Protein AF-A0A412YUG4-F1 (afdb_monomer_lite)

InterPro domains:
  IPR007345 Polysaccharide pyruvyl transferase [PF04230] (18-78)

Secondary structure (DSSP, 8-state):
----PPEEEEP----S--HHHHHHHHHHHHHHHHTT-EEEE--B--HHHHHHHS--S--TTS-HHHHHHHHHHHHHH-TTHHHHHHHHHHHHHTS-B---BSSGGGS-S-S--

pLDDT: mean 73.97, std 13.52, range [43.38, 93.81]

Sequence (113 aa):
MENRKKKCGIVTFHSSHNYGSVLQAYAMVRVMQKMGLDAELIDFRHPRTTDMYEWRLWSTYKNWKWNLRELVLRGLFSFGKKREQVFSDFIENVLKKSKRVKDKNDIPDIYDT

Structure (mmCIF, N/CA/C/O backbone):
data_AF-A0A412YUG4-F1
#
_entry.id   AF-A0A412YUG4-F1
#
loop_
_atom_site.group_PDB
_atom_site.id
_atom_site.type_symbol
_atom_site.label_atom_id
_atom_site.label_alt_id
_atom_site.label_comp_id
_atom_site.label_asym_id
_atom_site.label_entity_id
_atom_site.label_seq_id
_atom_site.pdbx_PDB_ins_code
_atom_site.Cartn_x
_atom_site.Cartn_y
_atom_site.Cartn_z
_atom_site.occupancy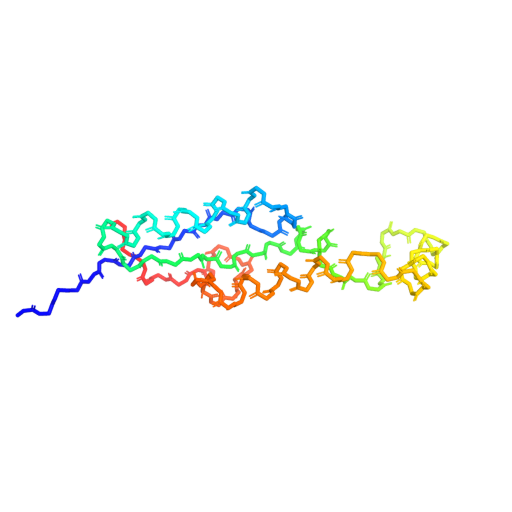
_atom_site.B_iso_or_equiv
_atom_site.auth_seq_id
_atom_site.auth_comp_id
_atom_site.auth_asym_id
_atom_site.auth_atom_id
_atom_site.pdbx_PDB_model_num
ATOM 1 N N . MET A 1 1 ? -11.250 -4.860 30.460 1.00 44.66 1 MET A N 1
ATOM 2 C CA . MET A 1 1 ? -12.044 -5.256 29.278 1.00 44.66 1 MET A CA 1
ATOM 3 C C . MET A 1 1 ? -11.141 -5.107 28.073 1.00 44.66 1 MET A C 1
ATOM 5 O O . MET A 1 1 ? -10.597 -4.029 27.873 1.00 44.66 1 MET A O 1
ATOM 9 N N . GLU A 1 2 ? -10.873 -6.196 27.365 1.00 55.16 2 GLU A N 1
ATOM 10 C CA . GLU A 1 2 ? -9.994 -6.185 26.197 1.00 55.16 2 GLU A CA 1
ATOM 11 C C . GLU A 1 2 ? -10.698 -5.407 25.075 1.00 55.16 2 GLU A C 1
ATOM 13 O O . GLU A 1 2 ? -11.793 -5.776 24.651 1.00 55.16 2 GLU A O 1
ATOM 18 N N . ASN A 1 3 ? -10.125 -4.276 24.655 1.00 60.94 3 ASN A N 1
ATOM 19 C CA . ASN A 1 3 ? -10.676 -3.461 23.574 1.00 60.94 3 ASN A CA 1
ATOM 20 C C . ASN A 1 3 ? -10.488 -4.228 22.258 1.00 60.94 3 ASN A C 1
ATOM 22 O O . ASN A 1 3 ? -9.464 -4.089 21.584 1.00 60.94 3 ASN A O 1
ATOM 26 N N . ARG A 1 4 ? -11.452 -5.087 21.914 1.00 76.44 4 ARG A N 1
ATOM 27 C CA . ARG A 1 4 ? -11.451 -5.822 20.649 1.00 76.44 4 ARG A CA 1
ATOM 28 C C . ARG A 1 4 ? -11.611 -4.812 19.515 1.00 76.44 4 ARG A C 1
ATOM 30 O O . ARG A 1 4 ? -12.705 -4.311 19.265 1.00 76.44 4 ARG A O 1
ATOM 37 N N . LYS A 1 5 ? -10.502 -4.487 18.849 1.00 81.50 5 LYS A N 1
ATOM 38 C CA . LYS A 1 5 ? -10.517 -3.644 17.651 1.00 81.50 5 LYS A CA 1
ATOM 39 C C . LYS A 1 5 ? -11.336 -4.335 16.566 1.00 81.50 5 LYS A C 1
ATOM 41 O O . LYS A 1 5 ? -11.136 -5.525 16.320 1.00 81.50 5 LYS A O 1
ATOM 46 N N . LYS A 1 6 ? -12.228 -3.583 15.919 1.00 89.38 6 LYS A N 1
ATOM 47 C CA . LYS A 1 6 ? -12.963 -4.077 14.752 1.00 89.38 6 LYS A CA 1
ATOM 48 C C . LYS A 1 6 ? -11.994 -4.354 13.605 1.00 89.38 6 LYS A C 1
ATOM 50 O O . LYS A 1 6 ? -11.132 -3.515 13.328 1.00 89.38 6 LYS A O 1
ATOM 55 N N . LYS A 1 7 ? -12.123 -5.507 12.956 1.00 91.19 7 LYS A N 1
ATOM 56 C CA . LYS A 1 7 ? -11.298 -5.913 11.815 1.00 91.19 7 LYS A CA 1
ATOM 57 C C . LYS A 1 7 ? -11.824 -5.288 10.532 1.00 91.19 7 LYS A C 1
ATOM 59 O O . LYS A 1 7 ? -13.007 -5.390 10.243 1.00 91.19 7 LYS A O 1
ATOM 64 N N . CYS A 1 8 ? -10.945 -4.681 9.742 1.00 90.06 8 CYS A N 1
ATOM 65 C CA . CYS A 1 8 ? -11.310 -3.998 8.501 1.00 90.06 8 CYS A CA 1
ATOM 66 C C . CYS A 1 8 ? -10.402 -4.449 7.348 1.00 90.06 8 CYS A C 1
ATOM 68 O O . CYS A 1 8 ? -9.187 -4.252 7.384 1.00 90.06 8 CYS A O 1
ATOM 70 N N . GLY A 1 9 ? -10.992 -5.056 6.320 1.00 89.25 9 GLY A N 1
ATOM 71 C CA . GLY A 1 9 ? -10.283 -5.479 5.116 1.00 89.25 9 GLY A CA 1
ATOM 72 C C . GLY A 1 9 ? -10.445 -4.448 4.005 1.00 89.25 9 GLY A C 1
ATOM 73 O O . GLY A 1 9 ? -11.561 -4.169 3.573 1.00 89.25 9 GLY A O 1
ATOM 74 N N . ILE A 1 10 ? -9.342 -3.878 3.521 1.00 88.06 10 ILE A N 1
ATOM 75 C CA . ILE A 1 10 ? -9.370 -2.891 2.434 1.00 88.06 10 ILE A CA 1
ATOM 76 C C . ILE A 1 10 ? -9.064 -3.595 1.111 1.00 88.06 10 ILE A C 1
ATOM 78 O O . ILE A 1 10 ? -7.993 -4.174 0.950 1.00 88.06 10 ILE A O 1
ATOM 82 N N . VAL A 1 11 ? -9.971 -3.504 0.136 1.00 85.38 11 VAL A N 1
ATOM 83 C CA . VAL A 1 11 ? -9.751 -4.007 -1.231 1.00 85.38 11 VAL A CA 1
ATOM 84 C C . VAL A 1 11 ? -9.467 -2.827 -2.159 1.00 85.38 11 VAL A C 1
ATOM 86 O O . VAL A 1 11 ? -10.302 -1.940 -2.316 1.00 85.38 11 VAL A O 1
ATOM 89 N N . THR A 1 12 ? -8.292 -2.803 -2.792 1.00 77.12 12 THR A N 1
ATOM 90 C CA . THR A 1 12 ? -7.957 -1.803 -3.821 1.00 77.12 12 THR A CA 1
ATOM 91 C C . THR A 1 12 ? -7.047 -2.377 -4.908 1.00 77.12 12 THR A C 1
ATOM 93 O O . THR A 1 12 ? -6.330 -3.360 -4.688 1.00 77.12 12 THR A O 1
ATOM 96 N N . PHE A 1 13 ? -7.049 -1.736 -6.080 1.00 66.06 13 PHE A N 1
ATOM 97 C CA . PHE A 1 13 ? -6.148 -2.023 -7.197 1.00 66.06 13 PHE A CA 1
ATOM 98 C C . PHE A 1 13 ? -4.712 -1.583 -6.872 1.00 66.06 13 PHE A C 1
ATOM 100 O O . PHE A 1 13 ? -4.207 -0.580 -7.373 1.00 66.06 13 PHE A O 1
ATOM 107 N N . HIS A 1 14 ? -4.039 -2.347 -6.019 1.00 65.31 14 HIS A N 1
ATOM 108 C CA . HIS A 1 14 ? -2.640 -2.130 -5.646 1.00 65.31 14 HIS A CA 1
ATOM 109 C C . HIS A 1 14 ? -1.657 -2.892 -6.557 1.00 65.31 14 HIS A C 1
ATOM 111 O O . HIS A 1 14 ? -0.467 -2.593 -6.547 1.00 65.31 14 HIS A O 1
ATOM 117 N N . SER A 1 15 ? -2.138 -3.857 -7.357 1.00 56.78 15 SER A N 1
ATOM 118 C CA . SER A 1 15 ? -1.297 -4.690 -8.236 1.00 56.78 15 SER A CA 1
ATOM 119 C C . SER A 1 15 ? -0.752 -3.945 -9.458 1.00 56.78 15 SER A C 1
ATOM 121 O O . SER A 1 15 ? 0.181 -4.412 -10.106 1.00 56.78 15 SER A O 1
ATOM 123 N N . SER A 1 16 ? -1.330 -2.794 -9.798 1.00 57.38 16 SER A N 1
ATOM 124 C CA . SER A 1 16 ? -0.757 -1.883 -10.782 1.00 57.38 16 SER A CA 1
ATOM 125 C C . SER A 1 16 ? 0.486 -1.271 -10.141 1.00 57.38 16 SER A C 1
ATOM 127 O O . SER A 1 16 ? 0.335 -0.469 -9.223 1.00 57.38 16 SER A O 1
ATOM 129 N N . HIS A 1 17 ? 1.689 -1.664 -10.575 1.00 60.16 17 HIS A N 1
ATOM 130 C CA . HIS A 1 17 ? 2.989 -1.176 -10.082 1.00 60.16 17 HIS A CA 1
ATOM 131 C C . HIS A 1 17 ? 3.172 0.350 -10.282 1.00 60.16 17 HIS A C 1
ATOM 133 O O . HIS A 1 17 ? 3.980 0.804 -11.092 1.00 60.16 17 HIS A O 1
ATOM 139 N N . ASN A 1 18 ? 2.397 1.154 -9.557 1.00 70.88 18 ASN A N 1
ATOM 140 C CA . ASN A 1 18 ? 2.361 2.607 -9.588 1.00 70.88 18 ASN A CA 1
ATOM 141 C C . ASN A 1 18 ? 2.560 3.134 -8.158 1.00 70.88 18 ASN A C 1
ATOM 143 O O . ASN A 1 18 ? 1.924 2.674 -7.212 1.00 70.88 18 ASN A O 1
ATOM 147 N N . TYR A 1 19 ? 3.438 4.128 -8.008 1.00 70.00 19 TYR A N 1
ATOM 148 C CA . TYR A 1 19 ? 3.691 4.802 -6.735 1.00 70.00 19 TYR A CA 1
ATOM 149 C C . TYR A 1 19 ? 2.408 5.345 -6.098 1.00 70.00 19 TYR A C 1
ATOM 151 O O . TYR A 1 19 ? 2.219 5.204 -4.893 1.00 70.00 19 TYR A O 1
ATOM 159 N N . GLY A 1 20 ? 1.512 5.923 -6.903 1.00 77.56 20 GLY A N 1
ATOM 160 C CA . GLY A 1 20 ? 0.280 6.535 -6.408 1.00 77.56 20 GLY A CA 1
ATOM 161 C C . GLY A 1 20 ? -0.668 5.527 -5.760 1.00 77.56 20 GLY A C 1
ATOM 162 O O . GLY A 1 20 ? -1.123 5.753 -4.642 1.00 77.56 20 GLY A O 1
ATOM 163 N N . SER A 1 21 ? -0.920 4.388 -6.413 1.00 80.25 21 SER A N 1
ATOM 164 C CA . SER A 1 21 ? -1.841 3.363 -5.901 1.00 80.25 21 SER A CA 1
ATOM 165 C C . SER A 1 21 ? -1.310 2.692 -4.635 1.00 80.25 21 SER A C 1
ATOM 167 O O . SER A 1 21 ? -2.067 2.497 -3.685 1.00 80.25 21 SER A O 1
ATOM 169 N N . VAL A 1 22 ? -0.008 2.389 -4.585 1.00 79.94 22 VAL A N 1
ATOM 170 C CA . VAL A 1 22 ? 0.630 1.776 -3.409 1.00 79.94 22 VAL A CA 1
ATOM 171 C C . VAL A 1 22 ? 0.618 2.735 -2.216 1.00 79.94 22 VAL A C 1
ATOM 173 O O . VAL A 1 22 ? 0.240 2.337 -1.113 1.00 79.94 22 VAL A O 1
ATOM 176 N N . LEU A 1 23 ? 0.968 4.010 -2.423 1.00 85.38 23 LEU A N 1
ATOM 177 C CA . LEU A 1 23 ? 0.940 5.017 -1.358 1.00 85.38 23 LEU A CA 1
ATOM 178 C C . LEU A 1 23 ? -0.484 5.317 -0.884 1.00 85.38 23 LEU A C 1
ATOM 180 O O . LEU A 1 23 ? -0.697 5.469 0.316 1.00 85.38 23 LEU A O 1
ATOM 184 N N . GLN A 1 24 ? -1.464 5.350 -1.790 1.00 86.38 24 GLN A N 1
ATOM 185 C CA . GLN A 1 24 ? -2.871 5.517 -1.432 1.00 86.38 24 GLN A CA 1
ATOM 186 C C . GLN A 1 24 ? -3.376 4.340 -0.586 1.00 86.38 24 GLN A C 1
ATOM 188 O O . GLN A 1 24 ? -4.023 4.558 0.437 1.00 86.38 24 GLN A O 1
ATOM 193 N N . ALA A 1 25 ? -3.050 3.103 -0.974 1.00 87.50 25 ALA A N 1
ATOM 194 C CA . ALA A 1 25 ? -3.400 1.907 -0.211 1.00 87.50 25 ALA A CA 1
ATOM 195 C C . ALA A 1 25 ? -2.781 1.939 1.195 1.00 87.50 25 ALA A C 1
ATOM 197 O O . ALA A 1 25 ? -3.467 1.711 2.191 1.00 87.50 25 ALA A O 1
ATOM 198 N N . TYR A 1 26 ? -1.500 2.304 1.279 1.00 88.25 26 TYR A N 1
ATOM 199 C CA . TYR A 1 26 ? -0.795 2.478 2.545 1.00 88.25 26 TYR A CA 1
ATOM 200 C C . TYR A 1 26 ? -1.430 3.562 3.424 1.00 88.25 26 TYR A C 1
ATOM 202 O O . TYR A 1 26 ? -1.702 3.323 4.602 1.00 88.25 26 TYR A O 1
ATOM 210 N N . ALA A 1 27 ? -1.702 4.740 2.859 1.00 90.50 27 ALA A N 1
ATOM 211 C CA . ALA A 1 27 ? -2.331 5.841 3.575 1.00 90.50 27 ALA A CA 1
ATOM 212 C C . ALA A 1 27 ? -3.706 5.435 4.119 1.00 90.50 27 ALA A C 1
ATOM 214 O O . ALA A 1 27 ? -3.996 5.703 5.283 1.00 90.50 27 ALA A O 1
ATOM 215 N N . MET A 1 28 ? -4.507 4.720 3.323 1.00 91.31 28 MET A N 1
ATOM 216 C CA . MET A 1 28 ? -5.822 4.230 3.738 1.00 91.31 28 MET A CA 1
ATOM 217 C C . MET A 1 28 ? -5.724 3.302 4.954 1.00 91.31 28 MET A C 1
ATOM 219 O O . MET A 1 28 ? -6.379 3.544 5.966 1.00 91.31 28 MET A O 1
ATOM 223 N N . VAL A 1 29 ? -4.850 2.288 4.897 1.00 91.25 29 VAL A N 1
ATOM 224 C CA . VAL A 1 29 ? -4.620 1.364 6.022 1.00 91.25 29 VAL A CA 1
ATOM 225 C C . VAL A 1 29 ? -4.196 2.137 7.273 1.00 91.25 29 VAL A C 1
ATOM 227 O O . VAL A 1 29 ? -4.732 1.910 8.357 1.00 91.25 29 VAL A O 1
ATOM 230 N N . ARG A 1 30 ? -3.274 3.097 7.137 1.00 92.25 30 ARG A N 1
ATOM 231 C CA . ARG A 1 30 ? -2.792 3.906 8.266 1.00 92.25 30 ARG A CA 1
ATOM 232 C C . ARG A 1 30 ? -3.872 4.787 8.876 1.00 92.25 30 ARG A C 1
ATOM 234 O O . ARG A 1 30 ? -3.924 4.899 10.099 1.00 92.25 30 ARG A O 1
ATOM 241 N N . VAL A 1 31 ? -4.711 5.418 8.059 1.00 93.81 31 VAL A N 1
ATOM 242 C CA . VAL A 1 31 ? -5.821 6.247 8.546 1.00 93.81 31 VAL A CA 1
ATOM 243 C C . VAL A 1 31 ? -6.812 5.384 9.326 1.00 93.81 31 VAL A C 1
ATOM 245 O O . VAL A 1 31 ? -7.125 5.718 10.464 1.00 93.81 31 VAL A O 1
ATOM 248 N N . MET A 1 32 ? -7.204 4.225 8.792 1.00 91.69 32 MET A N 1
ATOM 249 C CA . MET A 1 32 ? -8.127 3.310 9.476 1.00 91.69 32 MET A CA 1
ATOM 250 C C . MET A 1 32 ? -7.550 2.771 10.794 1.00 91.69 32 MET A C 1
ATOM 252 O O . MET A 1 32 ? -8.244 2.726 11.810 1.00 91.69 32 MET A O 1
ATOM 256 N N . GLN A 1 33 ? -6.253 2.451 10.826 1.00 91.25 33 GLN A N 1
ATOM 257 C CA . GLN A 1 33 ? -5.560 2.067 12.061 1.00 91.25 33 GLN A CA 1
ATOM 258 C C . GLN A 1 33 ? -5.551 3.194 13.104 1.00 91.25 33 GLN A C 1
ATOM 260 O O . GLN A 1 33 ? -5.766 2.936 14.290 1.00 91.25 33 GLN A O 1
ATOM 265 N N . LYS A 1 34 ? -5.337 4.449 12.679 1.00 91.94 34 LYS A N 1
ATOM 266 C CA . LYS A 1 34 ? -5.416 5.630 13.558 1.00 91.94 34 LYS A CA 1
ATOM 267 C C . LYS A 1 34 ? -6.828 5.875 14.090 1.00 91.94 34 LYS A C 1
ATOM 269 O O . LYS A 1 34 ? -6.966 6.389 15.192 1.00 91.94 34 LYS A O 1
ATOM 274 N N . MET A 1 35 ? -7.854 5.467 13.347 1.00 92.12 35 MET A N 1
ATOM 275 C CA . MET A 1 35 ? -9.254 5.498 13.786 1.00 92.12 35 MET A CA 1
ATOM 276 C C . MET A 1 35 ? -9.611 4.356 14.756 1.00 92.12 35 MET A C 1
ATOM 278 O O . MET A 1 35 ? -10.752 4.263 15.195 1.00 92.12 35 MET A O 1
ATOM 282 N N . GLY A 1 36 ? -8.650 3.497 15.121 1.00 90.81 36 GLY A N 1
ATOM 283 C CA . GLY A 1 36 ? -8.833 2.435 16.115 1.00 90.81 36 GLY A CA 1
ATOM 284 C C . GLY A 1 36 ? -9.207 1.067 15.540 1.00 90.81 36 GLY A C 1
ATOM 285 O O . GLY A 1 36 ? -9.443 0.139 16.313 1.00 90.81 36 GLY A O 1
ATOM 286 N N . LEU A 1 37 ? -9.222 0.912 14.213 1.00 91.19 37 LEU A N 1
ATOM 287 C CA . LEU A 1 37 ? -9.526 -0.355 13.543 1.00 91.19 37 LEU A CA 1
ATOM 288 C C . LEU A 1 37 ? -8.283 -1.253 13.441 1.00 91.19 37 LEU A C 1
ATOM 290 O O . LEU A 1 37 ? -7.151 -0.778 13.323 1.00 91.19 37 LEU A O 1
ATOM 294 N N . ASP A 1 38 ? -8.489 -2.568 13.437 1.00 91.50 38 ASP A N 1
ATOM 295 C CA . ASP A 1 38 ? -7.492 -3.530 12.968 1.00 91.50 38 ASP A CA 1
ATOM 296 C C . ASP A 1 38 ? -7.617 -3.661 11.446 1.00 91.50 38 ASP A C 1
ATOM 298 O O . ASP A 1 38 ? -8.283 -4.557 10.928 1.00 91.50 38 ASP A O 1
ATOM 302 N N . ALA A 1 39 ? -7.047 -2.681 10.739 1.00 91.56 39 ALA A N 1
ATOM 303 C CA . ALA A 1 39 ? -7.111 -2.607 9.287 1.00 91.56 39 ALA A CA 1
ATOM 304 C C . ALA A 1 39 ? -5.882 -3.227 8.608 1.00 91.56 39 ALA A C 1
ATOM 306 O O . ALA A 1 39 ? -4.737 -2.991 9.020 1.00 91.56 39 ALA A O 1
ATOM 307 N N . GLU A 1 40 ? -6.131 -3.956 7.524 1.00 91.19 40 GLU A N 1
ATOM 308 C CA . GLU A 1 40 ? -5.121 -4.529 6.634 1.00 91.19 40 GLU A CA 1
ATOM 309 C C . GLU A 1 40 ? -5.569 -4.468 5.169 1.00 91.19 40 GLU A C 1
ATOM 311 O O . GLU A 1 40 ? -6.758 -4.357 4.859 1.00 91.19 40 GLU A O 1
ATOM 316 N N . LEU A 1 41 ? -4.602 -4.517 4.254 1.00 89.62 41 LEU A N 1
ATOM 317 C CA . LEU A 1 41 ? -4.877 -4.571 2.823 1.00 89.62 41 LEU A CA 1
ATOM 318 C C . LEU A 1 41 ? -5.135 -6.016 2.376 1.00 89.62 41 LEU A C 1
ATOM 320 O O . LEU A 1 41 ? -4.311 -6.893 2.620 1.00 89.62 41 LEU A O 1
ATOM 324 N N . ILE A 1 42 ? -6.220 -6.261 1.647 1.00 87.81 42 ILE A N 1
ATOM 325 C CA . ILE A 1 42 ? -6.471 -7.559 1.022 1.00 87.81 42 ILE A CA 1
ATOM 326 C C . ILE A 1 42 ? -5.659 -7.652 -0.278 1.00 87.81 42 ILE A C 1
ATOM 328 O O . ILE A 1 42 ? -5.890 -6.883 -1.217 1.00 87.81 42 ILE A O 1
ATOM 332 N N . ASP A 1 43 ? -4.719 -8.604 -0.350 1.00 82.88 43 ASP A N 1
ATOM 333 C CA . ASP A 1 43 ? -3.893 -8.877 -1.544 1.00 82.88 43 ASP A CA 1
ATOM 334 C C . ASP A 1 43 ? -4.712 -9.639 -2.605 1.00 82.88 43 ASP A C 1
ATOM 336 O O . ASP A 1 43 ? -4.467 -10.808 -2.919 1.00 82.88 43 ASP A O 1
ATOM 340 N N . PHE A 1 44 ? -5.753 -8.977 -3.115 1.00 80.56 44 PHE A N 1
ATOM 341 C CA . PHE A 1 44 ? -6.605 -9.487 -4.181 1.00 80.56 44 PHE A CA 1
ATOM 342 C C . PHE A 1 44 ? -5.936 -9.276 -5.543 1.00 80.56 44 PHE A C 1
ATOM 344 O O . PHE A 1 44 ? -5.739 -8.140 -5.986 1.00 80.56 44 PHE A O 1
ATOM 351 N N . ARG A 1 45 ? -5.613 -10.376 -6.2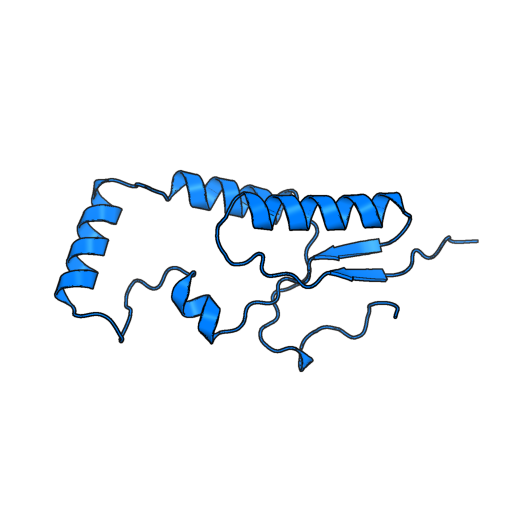32 1.00 75.19 45 ARG A N 1
ATOM 352 C CA . ARG A 1 45 ? -5.025 -10.360 -7.579 1.00 75.19 45 ARG A CA 1
ATOM 353 C C . ARG A 1 45 ? -5.852 -11.222 -8.516 1.00 75.19 45 ARG A C 1
ATOM 355 O O . ARG A 1 45 ? -5.770 -12.448 -8.491 1.00 75.19 45 ARG A O 1
ATOM 362 N N . HIS A 1 46 ? -6.628 -10.567 -9.374 1.00 68.81 46 HIS A N 1
ATOM 363 C CA . HIS A 1 46 ? -7.415 -11.273 -10.374 1.00 68.81 46 HIS A CA 1
ATOM 364 C C . HIS A 1 46 ? -6.481 -11.879 -11.440 1.00 68.81 46 HIS A C 1
ATOM 366 O O . HIS A 1 46 ? -5.737 -11.131 -12.071 1.00 68.81 46 HIS A O 1
ATOM 372 N N . PRO A 1 47 ? -6.565 -13.187 -11.755 1.00 64.94 47 PRO A N 1
ATOM 373 C CA . PRO A 1 47 ? -5.679 -13.841 -12.727 1.00 64.94 47 PRO A CA 1
ATOM 374 C C . PRO A 1 47 ? -5.561 -13.139 -14.093 1.00 64.94 47 PRO A C 1
ATOM 376 O O . PRO A 1 47 ? -4.477 -13.107 -14.666 1.00 64.94 47 PRO A O 1
ATOM 379 N N . ARG A 1 48 ? -6.637 -12.508 -14.593 1.00 60.19 48 ARG A N 1
ATOM 380 C CA . ARG A 1 48 ? -6.619 -11.766 -15.868 1.00 60.19 48 ARG A CA 1
ATOM 381 C C . ARG A 1 48 ? -5.759 -10.502 -15.825 1.00 60.19 48 ARG A C 1
ATOM 383 O O . ARG A 1 48 ? -5.192 -10.127 -16.843 1.00 60.19 48 ARG A O 1
ATOM 390 N N . THR A 1 49 ? -5.674 -9.832 -14.676 1.00 58.69 49 THR A N 1
ATOM 391 C CA . THR A 1 49 ? -4.808 -8.658 -14.503 1.00 58.69 49 THR A CA 1
ATOM 392 C C . THR A 1 49 ? -3.409 -9.076 -14.068 1.00 58.69 49 THR A C 1
ATOM 394 O O . THR A 1 49 ? -2.435 -8.457 -14.482 1.00 58.69 49 THR A O 1
ATOM 397 N N . THR A 1 50 ? -3.285 -10.166 -13.308 1.00 58.09 50 THR A N 1
ATOM 398 C CA . THR A 1 50 ? -2.000 -10.729 -12.880 1.00 58.09 50 THR A CA 1
ATOM 399 C C . THR A 1 50 ? -1.095 -11.069 -14.063 1.00 58.09 50 THR A C 1
ATOM 401 O O . THR A 1 50 ? 0.062 -10.675 -14.048 1.00 58.09 50 THR A O 1
ATOM 404 N N . ASP A 1 51 ? -1.619 -11.683 -15.127 1.00 55.53 51 ASP A N 1
ATOM 405 C CA . ASP A 1 51 ? -0.832 -11.994 -16.335 1.00 55.53 51 ASP A CA 1
ATOM 406 C C . ASP A 1 51 ? -0.291 -10.753 -17.071 1.00 55.53 51 ASP A C 1
ATOM 408 O O . ASP A 1 51 ? 0.649 -10.856 -17.859 1.00 55.53 51 ASP A O 1
ATOM 412 N N . MET A 1 52 ? -0.870 -9.575 -16.821 1.00 53.97 52 MET A N 1
ATOM 413 C CA . MET A 1 52 ? -0.453 -8.314 -17.437 1.00 53.97 52 MET A CA 1
ATOM 414 C C . MET A 1 52 ? 0.644 -7.591 -16.638 1.00 53.97 52 MET A C 1
ATOM 416 O O . MET A 1 52 ? 1.381 -6.790 -17.213 1.00 53.97 52 MET A O 1
ATOM 420 N N . TYR A 1 53 ? 0.750 -7.865 -15.331 1.00 53.41 53 TYR A N 1
ATOM 421 C CA . TYR A 1 53 ? 1.648 -7.160 -14.406 1.00 53.41 53 TYR A CA 1
ATOM 422 C C . TYR A 1 53 ? 2.712 -8.058 -13.756 1.00 53.41 53 TYR A C 1
ATOM 424 O O . TYR A 1 53 ? 3.762 -7.549 -13.376 1.00 53.41 53 TYR A O 1
ATOM 432 N N . GLU A 1 54 ? 2.493 -9.372 -13.643 1.00 56.19 54 GLU A N 1
ATOM 433 C CA . GLU A 1 54 ? 3.483 -10.314 -13.113 1.00 56.19 54 GLU A CA 1
ATOM 434 C C . GLU A 1 54 ? 4.417 -10.840 -14.213 1.00 56.19 54 GLU A C 1
ATOM 436 O O . GLU A 1 54 ? 4.031 -11.087 -15.356 1.00 56.19 54 GLU A O 1
ATOM 441 N N . TRP A 1 55 ? 5.686 -11.006 -13.842 1.00 43.38 55 TRP A N 1
ATOM 442 C CA . TRP A 1 55 ? 6.769 -11.528 -14.670 1.00 43.38 55 TRP A CA 1
ATOM 443 C C . TRP A 1 55 ? 6.421 -12.904 -15.257 1.00 43.38 55 TRP A C 1
ATOM 445 O O . TRP A 1 55 ? 6.583 -13.938 -14.609 1.00 43.38 55 TRP A O 1
ATOM 455 N N . ARG A 1 56 ? 5.997 -12.943 -16.522 1.00 51.44 56 ARG A N 1
ATOM 456 C CA . ARG A 1 56 ? 6.008 -14.165 -17.331 1.00 51.44 56 ARG A CA 1
ATOM 457 C C . ARG A 1 56 ? 7.092 -14.032 -18.391 1.00 51.44 56 ARG A C 1
ATOM 459 O O . ARG A 1 56 ? 6.989 -13.209 -19.293 1.00 51.44 56 ARG A O 1
ATOM 466 N N . LEU A 1 57 ? 8.120 -14.882 -18.293 1.00 46.34 57 LEU A N 1
ATOM 467 C CA . LEU A 1 57 ? 9.177 -15.031 -19.311 1.00 46.34 57 LEU A CA 1
ATOM 468 C C . LEU A 1 57 ? 8.602 -15.336 -20.705 1.00 46.34 57 LEU A C 1
ATOM 470 O O . LEU A 1 57 ? 9.249 -15.085 -21.716 1.00 46.34 57 LEU A O 1
ATOM 474 N N . TRP A 1 58 ? 7.386 -15.880 -20.740 1.00 45.12 58 TRP A N 1
ATOM 475 C CA . TRP A 1 58 ? 6.690 -16.297 -21.941 1.00 45.12 58 TRP A CA 1
ATOM 476 C C . TRP A 1 58 ? 5.242 -15.822 -21.869 1.00 45.12 58 TRP A C 1
ATOM 478 O O . TRP A 1 58 ? 4.429 -16.366 -21.124 1.00 45.12 58 TRP A O 1
ATOM 488 N N . SER A 1 59 ? 4.925 -14.794 -22.652 1.00 48.62 59 SER A N 1
ATOM 489 C CA . SER A 1 59 ? 3.546 -14.483 -23.008 1.00 48.62 59 SER A CA 1
ATOM 490 C C . SER A 1 59 ? 3.206 -15.282 -24.261 1.00 48.62 59 SER A C 1
ATOM 492 O O . SER A 1 59 ? 3.806 -15.064 -25.313 1.00 48.62 59 SER A O 1
ATOM 494 N N . THR A 1 60 ? 2.241 -16.196 -24.164 1.00 50.03 60 THR A N 1
ATOM 495 C CA . THR A 1 60 ? 1.670 -16.918 -25.318 1.00 50.03 60 THR A CA 1
ATOM 496 C C . THR A 1 60 ? 0.912 -16.000 -26.279 1.00 50.03 60 THR A C 1
ATOM 498 O O . THR A 1 60 ? 0.568 -16.415 -27.379 1.00 50.03 60 THR A O 1
ATOM 501 N N . TYR A 1 61 ? 0.681 -14.745 -25.884 1.00 52.12 61 TYR A N 1
ATOM 502 C CA . TYR A 1 61 ? -0.058 -13.746 -26.651 1.00 52.12 61 TYR A CA 1
ATOM 503 C C . TYR A 1 61 ? 0.842 -12.809 -27.473 1.00 52.12 61 TYR A C 1
ATOM 505 O O . TYR A 1 61 ? 0.345 -12.039 -28.293 1.00 52.12 61 TYR A O 1
ATOM 513 N N . LYS A 1 62 ? 2.166 -12.840 -27.260 1.00 55.78 62 LYS A N 1
ATOM 514 C CA . LYS A 1 62 ? 3.128 -11.973 -27.956 1.00 55.78 62 LYS A CA 1
ATOM 515 C C . LYS A 1 62 ? 3.999 -12.772 -28.923 1.00 55.78 62 LYS A C 1
ATOM 517 O O . LYS A 1 62 ? 4.501 -13.845 -28.602 1.00 55.78 62 LYS A O 1
ATOM 522 N N . ASN A 1 63 ? 4.227 -12.198 -30.106 1.00 67.25 63 ASN A N 1
ATOM 523 C CA . ASN A 1 63 ? 5.129 -12.729 -31.131 1.00 67.25 63 ASN A CA 1
ATOM 524 C C . ASN A 1 63 ? 6.525 -13.030 -30.550 1.00 67.25 63 ASN A C 1
ATOM 526 O O . ASN A 1 63 ? 7.105 -12.187 -29.869 1.00 67.25 63 ASN A O 1
ATOM 530 N N . TRP A 1 64 ? 7.108 -14.187 -30.879 1.00 68.69 64 TRP A N 1
ATOM 531 C CA . TRP A 1 64 ? 8.367 -14.673 -30.283 1.00 68.69 64 TRP A CA 1
ATOM 532 C C . TRP A 1 64 ? 9.547 -13.685 -30.398 1.00 68.69 64 TRP A C 1
ATOM 534 O O . TRP A 1 64 ? 10.362 -13.573 -29.483 1.00 68.69 64 TRP A O 1
ATOM 544 N N . LYS A 1 65 ? 9.591 -12.891 -31.481 1.00 73.12 65 LYS A N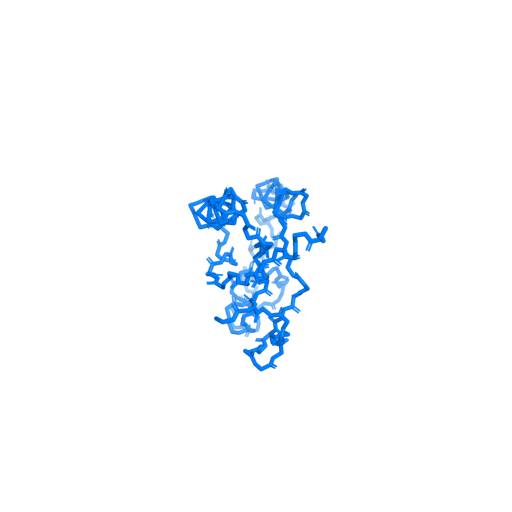 1
ATOM 545 C CA . LYS A 1 65 ? 10.582 -11.819 -31.687 1.00 73.12 65 LYS A CA 1
ATOM 546 C C . LYS A 1 65 ? 10.506 -10.724 -30.610 1.00 73.12 65 LYS A C 1
ATOM 548 O O . LYS A 1 65 ? 11.531 -10.152 -30.249 1.00 73.12 65 LYS A O 1
ATOM 553 N N . TRP A 1 66 ? 9.315 -10.442 -30.075 1.00 67.56 66 TRP A N 1
ATOM 554 C CA . TRP A 1 66 ? 9.128 -9.497 -28.970 1.00 67.56 66 TRP A CA 1
ATOM 555 C C . TRP A 1 66 ? 9.590 -10.075 -27.635 1.00 67.56 66 TRP A C 1
ATOM 557 O O . TRP A 1 66 ? 10.245 -9.359 -26.882 1.00 67.56 66 TRP A O 1
ATOM 567 N N . ASN A 1 67 ? 9.340 -11.365 -27.384 1.00 66.31 67 ASN A N 1
ATOM 568 C CA . ASN A 1 67 ? 9.845 -12.044 -26.186 1.00 66.31 67 ASN A CA 1
ATOM 569 C C . ASN A 1 67 ? 11.385 -12.041 -26.167 1.00 66.31 67 ASN A C 1
ATOM 571 O O . ASN A 1 67 ? 11.988 -11.732 -25.142 1.00 66.31 67 ASN A O 1
ATOM 575 N N . LEU A 1 68 ? 12.029 -12.284 -27.316 1.00 71.88 68 LEU A N 1
ATOM 576 C CA . LEU A 1 68 ? 13.490 -12.246 -27.432 1.00 71.88 68 LEU A CA 1
ATOM 577 C C . LEU A 1 68 ? 14.053 -10.829 -27.220 1.00 71.88 68 LEU A C 1
ATOM 579 O O . LEU A 1 68 ? 15.033 -10.651 -26.499 1.00 71.88 68 LEU A O 1
ATOM 583 N N . ARG A 1 69 ? 13.409 -9.804 -27.794 1.00 71.31 69 ARG A N 1
ATOM 584 C CA . ARG A 1 69 ? 13.807 -8.400 -27.602 1.00 71.31 69 ARG A CA 1
ATOM 585 C C . ARG A 1 69 ? 13.652 -7.949 -26.146 1.00 71.31 69 ARG A C 1
ATOM 587 O O . ARG A 1 69 ? 14.542 -7.270 -25.641 1.00 71.31 69 ARG A O 1
ATOM 594 N N . GLU A 1 70 ? 12.566 -8.321 -25.464 1.00 66.75 70 GLU A N 1
ATOM 595 C CA . GLU A 1 70 ? 12.401 -8.036 -24.029 1.00 66.75 70 GLU A CA 1
ATOM 596 C C . GLU A 1 70 ? 13.455 -8.752 -23.184 1.00 66.75 70 GLU A C 1
ATOM 598 O O . GLU A 1 70 ? 13.994 -8.143 -22.263 1.00 66.75 70 GLU A O 1
ATOM 603 N N . LEU A 1 71 ? 13.797 -9.999 -23.514 1.00 70.69 71 LEU A N 1
ATOM 604 C CA . LEU A 1 71 ? 14.817 -10.762 -22.796 1.00 70.69 71 LEU A CA 1
ATOM 605 C C . LEU A 1 71 ? 16.208 -10.126 -22.934 1.00 70.69 71 LEU A C 1
ATOM 607 O O . LEU A 1 71 ? 16.921 -10.003 -21.941 1.00 70.69 71 LEU A O 1
ATOM 611 N N . VAL A 1 72 ? 16.561 -9.636 -24.126 1.00 72.12 72 VAL A N 1
ATOM 612 C CA . VAL A 1 72 ? 17.829 -8.930 -24.381 1.00 72.12 72 VAL A CA 1
ATOM 613 C C . VAL A 1 72 ? 17.856 -7.558 -23.698 1.00 72.12 72 VAL A C 1
ATOM 615 O O . VAL A 1 72 ? 18.802 -7.257 -22.974 1.00 72.12 72 VAL A O 1
ATOM 618 N N . LEU A 1 73 ? 16.810 -6.738 -23.858 1.00 65.38 73 LEU A N 1
ATOM 619 C CA . LEU A 1 73 ? 16.739 -5.404 -23.242 1.00 65.38 73 LEU A CA 1
ATOM 620 C C . LEU A 1 73 ? 16.735 -5.473 -21.708 1.00 65.38 73 LEU A C 1
ATOM 622 O O . LEU A 1 73 ? 17.421 -4.692 -21.052 1.00 65.38 73 LEU A O 1
ATOM 626 N N . ARG A 1 74 ? 15.988 -6.415 -21.121 1.00 62.41 74 ARG A N 1
ATOM 627 C CA . ARG A 1 74 ? 15.893 -6.568 -19.661 1.00 62.41 74 ARG A CA 1
ATOM 628 C C . ARG A 1 74 ? 17.083 -7.331 -19.071 1.00 62.41 74 ARG A C 1
ATOM 630 O O . ARG A 1 74 ? 17.467 -7.042 -17.940 1.00 62.41 74 ARG A O 1
ATOM 637 N N . GLY A 1 75 ? 17.665 -8.276 -19.813 1.00 64.88 75 GLY A N 1
ATOM 638 C CA . GLY A 1 75 ? 18.829 -9.064 -19.396 1.00 64.88 75 GLY A CA 1
ATOM 639 C C . GLY A 1 75 ? 20.135 -8.271 -19.414 1.00 64.88 75 GLY A C 1
ATOM 640 O O . GLY A 1 75 ? 20.909 -8.375 -18.468 1.00 64.88 75 GLY A O 1
ATOM 641 N N . LEU A 1 76 ? 20.352 -7.438 -20.440 1.00 60.38 76 LEU A N 1
ATOM 642 C CA . LEU A 1 76 ? 21.571 -6.630 -20.559 1.00 60.38 76 LEU A CA 1
ATOM 643 C C . LEU A 1 76 ? 21.519 -5.338 -19.744 1.00 60.38 76 LEU A C 1
ATOM 645 O O . LEU A 1 76 ? 22.538 -4.938 -19.191 1.00 60.38 76 LEU A O 1
ATOM 649 N N . PHE A 1 77 ? 20.360 -4.678 -19.653 1.00 56.44 77 PHE A N 1
ATOM 650 C CA . PHE A 1 77 ? 20.316 -3.336 -19.075 1.00 56.44 77 PHE A CA 1
ATOM 651 C C . PHE A 1 77 ? 19.697 -3.244 -17.672 1.00 56.44 77 PHE A C 1
ATOM 653 O O . PHE A 1 77 ? 19.736 -2.171 -17.079 1.00 56.44 77 PHE A O 1
ATOM 660 N N . SER A 1 78 ? 19.131 -4.321 -17.107 1.00 57.53 78 SER A N 1
ATOM 661 C CA . SER A 1 78 ? 18.580 -4.347 -15.733 1.00 57.53 78 SER A CA 1
ATOM 662 C C . SER A 1 78 ? 17.580 -3.215 -15.386 1.00 57.53 78 SER A C 1
ATOM 664 O O . SER A 1 78 ? 17.247 -3.009 -14.213 1.00 57.53 78 SER A O 1
ATOM 666 N N . PHE A 1 79 ? 17.061 -2.478 -16.381 1.00 55.47 79 PHE A N 1
ATOM 667 C CA . PHE A 1 79 ? 16.159 -1.346 -16.161 1.00 55.47 79 PHE A CA 1
ATOM 668 C C . PHE A 1 79 ? 14.864 -1.841 -15.523 1.00 55.47 79 PHE A C 1
ATOM 670 O O . PHE A 1 79 ? 14.167 -2.696 -16.064 1.00 55.47 79 PHE A O 1
ATOM 677 N N . GLY A 1 80 ? 14.539 -1.281 -14.359 1.00 59.66 80 GLY A N 1
ATOM 678 C CA . GLY A 1 80 ? 13.280 -1.531 -13.661 1.00 59.66 80 GLY A CA 1
ATOM 679 C C . GLY A 1 80 ? 13.336 -2.584 -12.553 1.00 59.66 80 GLY A C 1
ATOM 680 O O . GLY A 1 80 ? 12.510 -2.493 -11.650 1.00 59.66 80 GLY A O 1
ATOM 681 N N . LYS A 1 81 ? 14.335 -3.485 -12.519 1.00 65.19 81 LYS A N 1
ATOM 682 C CA . LYS A 1 81 ? 14.450 -4.499 -11.445 1.00 65.19 81 LYS A CA 1
ATOM 683 C C . LYS A 1 81 ? 14.609 -3.872 -10.065 1.00 65.19 81 LYS A C 1
ATOM 685 O O . LYS A 1 81 ? 13.901 -4.239 -9.137 1.00 65.19 81 LYS A O 1
ATOM 690 N N . LYS A 1 82 ? 15.486 -2.870 -9.943 1.00 68.19 82 LYS A N 1
ATOM 691 C CA . LYS A 1 82 ? 15.700 -2.153 -8.676 1.00 68.19 82 LYS A CA 1
ATOM 692 C C . LYS A 1 82 ? 14.425 -1.454 -8.199 1.00 68.19 82 LYS A C 1
ATOM 694 O O . LYS A 1 82 ? 14.149 -1.406 -7.009 1.00 68.19 82 LYS A O 1
ATOM 699 N N . ARG A 1 83 ? 13.631 -0.935 -9.139 1.00 69.00 83 ARG A N 1
ATOM 700 C CA . ARG A 1 83 ? 12.361 -0.276 -8.837 1.00 69.00 83 ARG A CA 1
ATOM 701 C C . ARG A 1 83 ? 11.335 -1.284 -8.319 1.00 69.00 83 ARG A C 1
ATO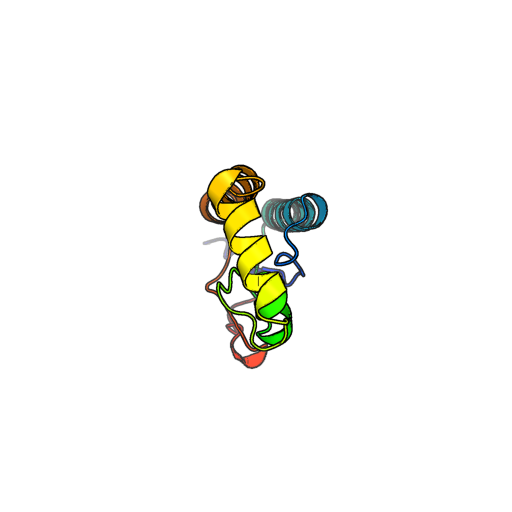M 703 O O . ARG A 1 83 ? 10.739 -1.046 -7.278 1.00 69.00 83 ARG A O 1
ATOM 710 N N . GLU A 1 84 ? 11.154 -2.399 -9.023 1.00 69.81 84 GLU A N 1
ATOM 711 C CA . GLU A 1 84 ? 10.256 -3.483 -8.604 1.00 69.81 84 GLU A CA 1
ATOM 712 C C . GLU A 1 84 ? 10.658 -4.084 -7.257 1.00 69.81 84 GLU A C 1
ATOM 714 O O . GLU A 1 84 ? 9.786 -4.318 -6.429 1.00 69.81 84 GLU A O 1
ATOM 719 N N . GLN A 1 85 ? 11.956 -4.262 -7.006 1.00 73.25 85 GLN A N 1
ATOM 720 C CA . GLN A 1 85 ? 12.469 -4.734 -5.718 1.00 73.25 85 GLN A CA 1
ATOM 721 C C . GLN A 1 85 ? 12.124 -3.769 -4.588 1.00 73.25 85 GLN A C 1
ATOM 723 O O . GLN A 1 85 ? 11.502 -4.188 -3.625 1.00 73.25 85 GLN A O 1
ATOM 728 N N . VAL A 1 86 ? 12.409 -2.469 -4.736 1.00 77.50 86 VAL A N 1
ATOM 729 C CA . VAL A 1 86 ? 12.056 -1.465 -3.714 1.00 77.50 86 VAL A CA 1
ATOM 730 C C . VAL A 1 86 ? 10.547 -1.440 -3.447 1.00 77.50 86 VAL A C 1
ATOM 732 O O . VAL A 1 86 ? 10.122 -1.296 -2.302 1.00 77.50 86 VAL A O 1
ATOM 735 N N . PHE A 1 87 ? 9.722 -1.608 -4.483 1.00 74.00 87 PHE A N 1
ATOM 736 C CA . PHE A 1 87 ? 8.274 -1.715 -4.313 1.00 74.00 87 PHE A CA 1
ATOM 737 C C . PHE A 1 87 ? 7.855 -2.979 -3.579 1.00 74.00 87 PHE A C 1
ATOM 739 O O . PHE A 1 87 ? 7.031 -2.902 -2.670 1.00 74.00 87 PHE A O 1
ATOM 746 N N . SER A 1 88 ? 8.393 -4.125 -3.989 1.00 71.88 88 SER A N 1
ATOM 747 C CA . SER A 1 88 ? 8.110 -5.400 -3.347 1.00 71.88 88 SER A CA 1
ATOM 748 C C . SER A 1 88 ? 8.523 -5.334 -1.883 1.00 71.88 88 SER A C 1
ATOM 750 O O . SER A 1 88 ? 7.714 -5.630 -1.018 1.00 71.88 88 SER A O 1
ATOM 752 N N . ASP A 1 89 ? 9.716 -4.827 -1.590 1.00 81.06 89 ASP A N 1
ATOM 753 C CA . ASP A 1 89 ? 10.216 -4.681 -0.228 1.00 81.06 89 ASP A CA 1
ATOM 754 C C . ASP A 1 89 ? 9.340 -3.738 0.600 1.00 81.06 89 ASP A C 1
ATOM 756 O O . ASP A 1 89 ? 9.050 -4.033 1.757 1.00 81.06 89 ASP A O 1
ATOM 760 N N . PHE A 1 90 ? 8.861 -2.629 0.033 1.00 81.44 90 PHE A N 1
ATOM 761 C CA . PHE A 1 90 ? 7.938 -1.739 0.738 1.00 81.44 90 PHE A CA 1
ATOM 762 C C . PHE A 1 90 ? 6.593 -2.422 1.032 1.00 81.44 90 PHE A C 1
ATOM 764 O O . PHE A 1 90 ? 6.087 -2.343 2.150 1.00 81.44 90 PHE A O 1
ATOM 771 N N . ILE A 1 91 ? 6.012 -3.110 0.047 1.00 76.81 91 ILE A N 1
ATOM 772 C CA . ILE A 1 91 ? 4.719 -3.790 0.196 1.00 76.81 91 ILE A CA 1
ATOM 773 C C . ILE A 1 91 ? 4.823 -4.967 1.172 1.00 76.81 91 ILE A C 1
ATOM 775 O O . ILE A 1 91 ? 3.920 -5.162 1.974 1.00 76.81 91 ILE A O 1
ATOM 779 N N . GLU A 1 92 ? 5.902 -5.744 1.129 1.00 77.56 92 GLU A N 1
ATOM 780 C CA . GLU A 1 92 ? 6.073 -6.902 2.009 1.00 77.56 92 GLU A CA 1
ATOM 781 C C . GLU A 1 92 ? 6.449 -6.493 3.441 1.00 77.56 92 GLU A C 1
ATOM 783 O O . GLU A 1 92 ? 5.952 -7.094 4.390 1.00 77.56 92 GLU A O 1
ATOM 788 N N . ASN A 1 93 ? 7.291 -5.466 3.621 1.00 81.19 93 ASN A N 1
ATOM 789 C CA . ASN A 1 93 ? 7.835 -5.130 4.943 1.00 81.19 93 ASN A CA 1
ATOM 790 C C . ASN A 1 93 ? 7.088 -4.000 5.668 1.00 81.19 93 ASN A C 1
ATOM 792 O O . ASN A 1 93 ? 7.134 -3.929 6.895 1.00 81.19 93 ASN A O 1
ATOM 796 N N . VAL A 1 94 ? 6.434 -3.085 4.945 1.00 83.06 94 VAL A N 1
ATOM 797 C CA . VAL A 1 94 ? 5.805 -1.888 5.544 1.00 83.06 94 VAL A CA 1
ATOM 798 C C . VAL A 1 94 ? 4.283 -1.985 5.555 1.00 83.06 94 VAL A C 1
ATOM 800 O O 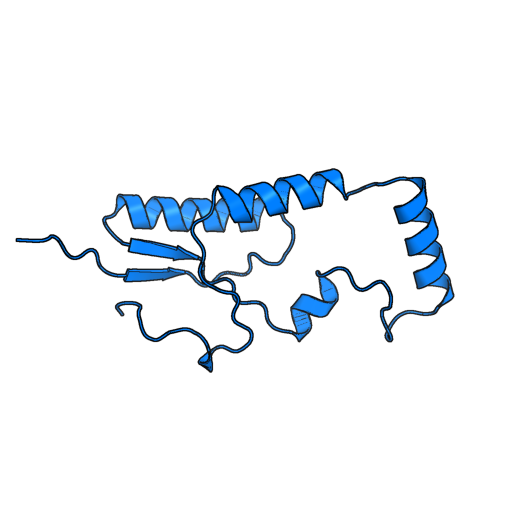. VAL A 1 94 ? 3.631 -1.471 6.470 1.00 83.06 94 VAL A O 1
ATOM 803 N N . LEU A 1 95 ? 3.698 -2.623 4.542 1.00 82.69 95 LEU A N 1
ATOM 804 C CA . LEU A 1 95 ? 2.255 -2.696 4.381 1.00 82.69 95 LEU A CA 1
ATOM 805 C C . LEU A 1 95 ? 1.704 -3.966 5.035 1.00 82.69 95 LEU A C 1
ATOM 807 O O . LEU A 1 95 ? 1.991 -5.081 4.613 1.00 82.69 95 LEU A O 1
ATOM 811 N N . LYS A 1 96 ? 0.851 -3.798 6.050 1.00 83.00 96 LYS A N 1
ATOM 812 C CA . LYS A 1 96 ? 0.105 -4.920 6.630 1.00 83.00 96 LYS A CA 1
ATOM 813 C C . LYS A 1 96 ? -0.909 -5.417 5.598 1.00 83.00 96 LYS A C 1
ATOM 815 O O . LYS A 1 96 ? -1.834 -4.680 5.247 1.00 83.00 96 LYS A O 1
ATOM 820 N N . LYS A 1 97 ? -0.727 -6.646 5.121 1.00 85.44 97 LYS A N 1
ATOM 821 C CA . LYS A 1 97 ? -1.572 -7.260 4.096 1.00 85.44 97 LYS A CA 1
ATOM 822 C C . LYS A 1 97 ? -1.979 -8.689 4.447 1.00 85.44 97 LYS A C 1
ATOM 824 O O . LYS A 1 97 ? -1.275 -9.381 5.182 1.00 85.44 97 LYS A O 1
ATOM 829 N N . SER A 1 98 ? -3.097 -9.122 3.876 1.00 86.25 98 SER A N 1
ATOM 830 C CA . SER A 1 98 ? -3.595 -10.490 3.972 1.00 86.25 98 SER A CA 1
ATOM 831 C C . SER A 1 98 ? -2.769 -11.456 3.115 1.00 86.25 98 SER A C 1
ATOM 833 O O . SER A 1 98 ? -1.927 -11.066 2.300 1.00 86.25 98 SER A O 1
ATOM 835 N N . LYS A 1 99 ? -3.077 -12.753 3.231 1.00 84.94 99 LYS A N 1
ATOM 836 C CA . LYS A 1 99 ? -2.649 -13.741 2.232 1.00 84.94 99 LYS A CA 1
ATOM 837 C C . LYS A 1 99 ? -3.231 -13.384 0.862 1.00 84.94 99 LYS A C 1
ATOM 839 O O . LYS A 1 99 ? -4.307 -12.791 0.791 1.00 84.94 99 LYS A O 1
ATOM 844 N N . ARG A 1 100 ? -2.523 -13.765 -0.206 1.00 81.56 100 ARG A N 1
ATOM 845 C CA . ARG A 1 100 ? -2.967 -13.542 -1.586 1.00 81.56 100 ARG A CA 1
ATOM 846 C C . ARG A 1 100 ? -4.267 -14.294 -1.860 1.00 81.56 100 ARG A C 1
ATOM 848 O O . ARG A 1 100 ? -4.357 -15.488 -1.584 1.00 81.56 100 ARG A O 1
ATOM 855 N N . VAL A 1 101 ? -5.212 -13.597 -2.481 1.00 83.94 101 VAL A N 1
ATOM 856 C CA . VAL A 1 101 ? -6.539 -14.105 -2.827 1.00 83.94 101 VAL A CA 1
ATOM 857 C C . VAL A 1 101 ? -6.783 -13.910 -4.328 1.00 83.94 101 VAL A C 1
ATOM 859 O O . VAL A 1 101 ? -6.432 -12.864 -4.878 1.00 83.94 101 VAL A O 1
ATOM 862 N N . LYS A 1 102 ? -7.337 -14.921 -5.012 1.00 77.25 102 LYS A N 1
ATOM 863 C CA . LYS A 1 102 ? -7.578 -14.881 -6.469 1.00 77.25 102 LYS A CA 1
ATOM 864 C C . LYS A 1 102 ? -9.033 -14.606 -6.822 1.00 77.25 102 LYS A C 1
ATOM 866 O O . LYS A 1 102 ? -9.285 -13.885 -7.787 1.00 77.25 102 LYS A O 1
ATOM 871 N N . ASP A 1 103 ? -9.958 -15.183 -6.061 1.00 79.69 103 ASP A N 1
ATOM 872 C CA . ASP A 1 103 ? -11.393 -14.997 -6.232 1.00 79.69 103 ASP A CA 1
ATOM 873 C C . ASP A 1 103 ? -11.980 -14.164 -5.086 1.00 79.69 103 ASP A C 1
ATOM 875 O O . ASP A 1 103 ? -11.454 -14.143 -3.977 1.00 79.69 103 ASP A O 1
ATOM 879 N N . LYS A 1 104 ? -13.075 -13.447 -5.341 1.00 78.81 104 LYS A N 1
ATOM 880 C CA . LYS A 1 104 ? -13.774 -12.701 -4.288 1.00 78.81 104 LYS A CA 1
ATOM 881 C C . LYS A 1 104 ? -14.295 -13.647 -3.202 1.00 78.81 104 LYS A C 1
ATOM 883 O O . LYS A 1 104 ? -14.303 -13.276 -2.034 1.00 78.81 104 LYS A O 1
ATOM 888 N N . ASN A 1 105 ? -14.707 -14.853 -3.589 1.00 81.44 105 ASN A N 1
ATOM 889 C CA . ASN A 1 105 ? -15.230 -15.867 -2.676 1.00 81.44 105 ASN A CA 1
ATOM 890 C C . ASN A 1 105 ? -14.155 -16.432 -1.734 1.00 81.44 105 ASN A C 1
ATOM 892 O O . ASN A 1 105 ? -14.487 -16.994 -0.697 1.00 81.44 105 ASN A O 1
ATOM 896 N N . ASP A 1 106 ? -12.877 -16.252 -2.073 1.00 83.06 106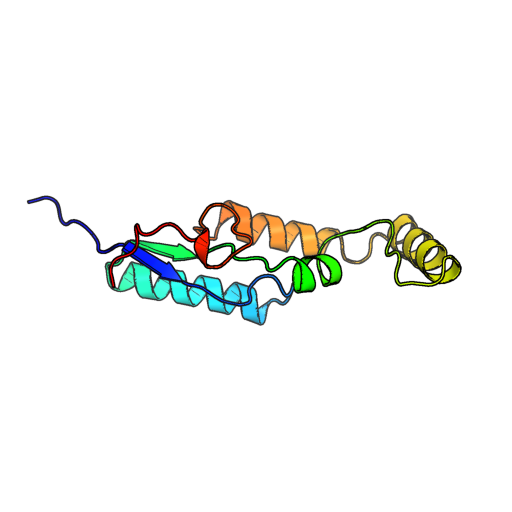 ASP A N 1
ATOM 897 C CA . ASP A 1 106 ? -11.748 -16.691 -1.254 1.00 83.06 106 ASP A CA 1
ATOM 898 C C . ASP A 1 106 ? -11.348 -15.638 -0.194 1.00 83.06 106 ASP A C 1
ATOM 900 O O . ASP A 1 106 ? -10.413 -15.860 0.582 1.00 83.06 106 ASP A O 1
ATOM 904 N N . ILE A 1 107 ? -12.002 -14.465 -0.166 1.00 83.50 107 ILE A N 1
ATOM 905 C CA . ILE A 1 107 ? -11.752 -13.442 0.856 1.00 83.50 107 ILE A CA 1
ATOM 906 C C . ILE A 1 107 ? -12.301 -13.964 2.193 1.00 83.50 107 ILE A C 1
ATOM 908 O O . ILE A 1 107 ? -13.491 -14.268 2.272 1.00 83.50 107 ILE A O 1
ATOM 912 N N . PRO A 1 108 ? -11.478 -14.062 3.254 1.00 80.94 108 PRO A N 1
ATOM 913 C CA . PRO A 1 108 ? -11.938 -14.587 4.532 1.00 80.94 108 PRO A CA 1
ATOM 914 C C . PRO A 1 108 ? -13.043 -13.717 5.140 1.00 80.94 108 PRO A C 1
ATOM 916 O O . PRO A 1 108 ? -12.890 -12.498 5.230 1.00 80.94 108 PRO A O 1
ATOM 919 N N . ASP A 1 109 ? -14.103 -14.348 5.645 1.00 83.00 109 ASP A N 1
ATOM 920 C CA . ASP A 1 109 ? -15.214 -13.681 6.341 1.00 83.00 109 ASP A CA 1
ATOM 921 C C . ASP A 1 109 ? -14.860 -13.351 7.806 1.00 83.00 109 ASP A C 1
ATOM 923 O O . ASP A 1 109 ? -15.527 -13.736 8.762 1.00 83.00 109 ASP A O 1
ATOM 927 N N . ILE A 1 110 ? -13.698 -12.722 7.999 1.00 83.56 110 ILE A N 1
ATOM 928 C CA . ILE A 1 110 ? -13.139 -12.371 9.316 1.00 83.56 110 ILE A CA 1
ATOM 929 C C . ILE A 1 110 ? -13.219 -10.871 9.608 1.00 83.56 110 ILE A C 1
ATOM 931 O O . ILE A 1 110 ? -12.745 -10.433 10.660 1.00 83.56 110 ILE A O 1
ATOM 935 N N . TYR A 1 111 ? -13.708 -10.089 8.647 1.00 85.81 111 TYR A N 1
ATOM 936 C CA . TYR A 1 111 ? -13.769 -8.634 8.707 1.00 85.81 111 TYR A CA 1
ATOM 937 C C . TYR A 1 111 ? -15.157 -8.198 9.168 1.00 85.81 111 TYR A C 1
ATOM 939 O O . TYR A 1 111 ? -16.160 -8.755 8.736 1.00 85.81 111 TYR A O 1
ATOM 947 N N . ASP A 1 112 ? -15.210 -7.198 10.043 1.00 83.50 112 ASP A N 1
ATOM 948 C CA . ASP A 1 112 ? -16.467 -6.682 10.570 1.00 83.50 112 ASP A CA 1
ATOM 949 C C . ASP A 1 112 ? -17.104 -5.735 9.534 1.00 83.50 112 ASP A C 1
ATOM 951 O O . ASP A 1 112 ? -16.456 -4.787 9.078 1.00 83.50 112 ASP A O 1
ATOM 955 N N . THR A 1 113 ? -18.362 -6.000 9.164 1.00 60.84 113 THR A N 1
ATOM 956 C CA . THR A 1 113 ? -19.209 -5.131 8.317 1.00 60.84 113 THR A CA 1
ATOM 957 C C . THR A 1 113 ? -19.841 -3.980 9.085 1.00 60.84 113 THR A C 1
ATOM 959 O O . THR A 1 113 ? -20.250 -4.194 10.252 1.00 60.84 113 THR A O 1
#

Radius of gyration: 17.69 Å; chains: 1; bounding box: 41×24×61 Å

Organism: NCBI:txid357276

Foldseek 3Di:
DPPPAAEAEDEDPCLPLDPVRVVVQQVVQVVVVVVRHNYAYEQEDAPVVCVVRPDDLDDPPDDVVVSVVCCCCCVPPVPCVVSVVVSVCCCVPPGGYDPYDHDPVRPDPRGDD